Protein AF-A0ABD0K1V4-F1 (afdb_monomer)

Secondary structure (DSSP, 8-state):
---SSSSSTTTHHHHHHHHHHHHHHHHHHHGGG------PPPPPPEE--BS-TT---PPPSS------SSS--BPPP-BTTB-----S-PEEPPTT--EEEEEEEE-TTSPPEEEEEEE-HHHIIIIIITTTTT-GGGTTT--TT-SS-EEEEEEE-STTTTSSSS--GGGB---

Sequence (175 aa):
MAGCFETLEKLLPFLYRVRALLLQMTYSLVITNFAAVSDAPLKPSKCYKCGDLDQQLPCEDSNYTLRFDFGQQCQPYCDHLHIEVFENVPLACPDHSPYCMTDIFHRNGSKATVYRRCVNEDTCRSEWYLQTSSKPECTTQFDPNINSDLECHLCCYGDGCNTGYVPPAQTLYTP

pLDDT: mean 70.3, std 20.82, range [35.12, 97.12]

Radius of gyration: 28.15 Å; Cα contacts (8 Å, |Δi|>4): 267; chains: 1; bounding box: 41×56×97 Å

Structure (mmCIF, N/CA/C/O backbone):
data_AF-A0ABD0K1V4-F1
#
_entry.id   AF-A0ABD0K1V4-F1
#
loop_
_atom_site.group_PDB
_atom_site.id
_atom_site.type_symbol
_atom_site.label_atom_id
_atom_site.label_alt_id
_atom_site.label_comp_id
_atom_site.label_asym_id
_atom_site.label_entity_id
_atom_site.label_seq_id
_atom_site.pdbx_PDB_ins_code
_atom_site.Cartn_x
_atom_site.Cartn_y
_atom_site.Cartn_z
_atom_site.occupancy
_atom_site.B_iso_or_equiv
_atom_site.auth_seq_id
_atom_site.auth_comp_id
_atom_site.auth_asym_id
_atom_site.auth_atom_id
_atom_site.pdbx_PDB_model_num
ATOM 1 N N . MET A 1 1 ? 27.060 28.867 77.341 1.00 46.09 1 MET A N 1
ATOM 2 C CA . MET A 1 1 ? 26.451 29.269 76.056 1.00 46.09 1 MET A CA 1
ATOM 3 C C . MET A 1 1 ? 26.545 28.094 75.094 1.00 46.09 1 MET A C 1
ATOM 5 O O . MET A 1 1 ? 27.563 27.936 74.441 1.00 46.09 1 MET A O 1
ATOM 9 N N . ALA A 1 2 ? 25.535 27.226 75.080 1.00 46.91 2 ALA A N 1
ATOM 10 C CA . ALA A 1 2 ? 25.372 26.158 74.094 1.00 46.91 2 ALA A CA 1
ATOM 11 C C . ALA A 1 2 ? 23.877 25.825 74.067 1.00 46.91 2 ALA A C 1
ATOM 13 O O . ALA A 1 2 ? 23.361 25.216 74.994 1.00 46.91 2 ALA A O 1
ATOM 14 N N . GLY A 1 3 ? 23.162 26.355 73.083 1.00 47.16 3 GLY A N 1
ATOM 15 C CA . GLY A 1 3 ? 21.706 26.261 73.017 1.00 47.16 3 GLY A CA 1
A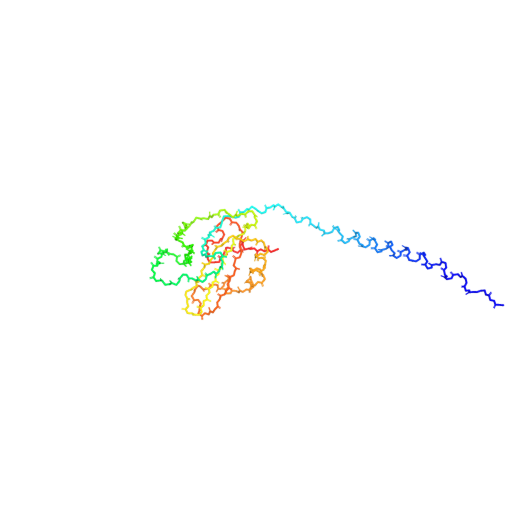TOM 16 C C . GLY A 1 3 ? 21.211 26.830 71.701 1.00 47.16 3 GLY A C 1
ATOM 17 O O . GLY A 1 3 ? 20.589 27.883 71.691 1.00 47.16 3 GLY A O 1
ATOM 18 N N . CYS A 1 4 ? 21.597 26.201 70.587 1.00 47.91 4 CYS A N 1
ATOM 19 C CA . CYS A 1 4 ? 21.069 26.542 69.261 1.00 47.91 4 CYS A CA 1
ATOM 20 C C . CYS A 1 4 ? 21.296 25.431 68.212 1.00 47.91 4 CYS A C 1
ATOM 22 O O . CYS A 1 4 ? 21.567 25.736 67.056 1.00 47.91 4 CYS A O 1
ATOM 24 N N . PHE A 1 5 ? 21.250 24.143 68.590 1.00 45.84 5 PHE A N 1
ATOM 25 C CA . PHE A 1 5 ? 21.501 23.046 67.632 1.00 45.84 5 PHE A CA 1
ATOM 26 C C . PHE A 1 5 ? 20.527 21.853 67.696 1.00 45.84 5 PHE A C 1
ATOM 28 O O . PHE A 1 5 ? 20.683 20.911 66.931 1.00 45.84 5 PHE A O 1
ATOM 35 N N . GLU A 1 6 ? 19.489 21.881 68.541 1.00 50.06 6 GLU A N 1
ATOM 36 C CA . GLU A 1 6 ? 18.561 20.737 68.699 1.00 50.06 6 GLU A CA 1
ATOM 37 C C . GLU A 1 6 ? 17.263 20.826 67.874 1.00 50.06 6 GLU A C 1
ATOM 39 O O . GLU A 1 6 ? 16.429 19.919 67.918 1.00 50.06 6 GLU A O 1
ATOM 44 N N . THR A 1 7 ? 17.055 21.895 67.101 1.00 53.81 7 THR A N 1
ATOM 45 C CA . THR A 1 7 ? 15.767 22.135 66.422 1.00 53.81 7 THR A CA 1
ATOM 46 C C . THR A 1 7 ? 15.718 21.715 64.951 1.00 53.81 7 THR A C 1
AT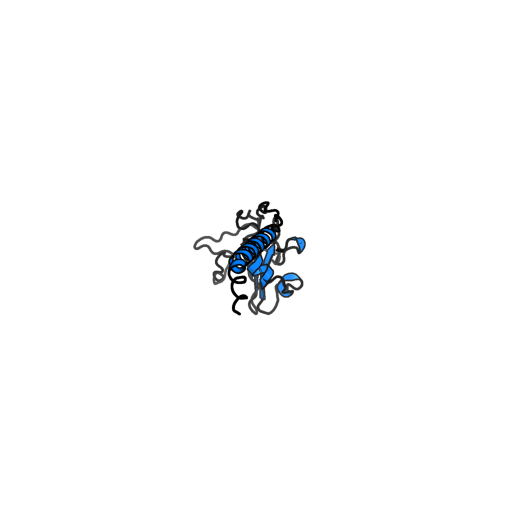OM 48 O O . THR A 1 7 ? 14.622 21.626 64.401 1.00 53.81 7 THR A O 1
ATOM 51 N N . LEU A 1 8 ? 16.851 21.419 64.299 1.00 48.25 8 LEU A N 1
ATOM 52 C CA . LEU A 1 8 ? 16.869 21.118 62.857 1.00 48.25 8 LEU A CA 1
ATOM 53 C C . LEU A 1 8 ? 16.635 19.631 62.522 1.00 48.25 8 LEU A C 1
ATOM 55 O O . LEU A 1 8 ? 16.009 19.323 61.509 1.00 48.25 8 LEU A O 1
ATOM 59 N N . GLU A 1 9 ? 17.061 18.697 63.380 1.00 52.69 9 GLU A N 1
ATOM 60 C CA . GLU A 1 9 ? 16.931 17.252 63.110 1.00 52.69 9 GLU A CA 1
ATOM 61 C C . GLU A 1 9 ? 15.490 16.727 63.209 1.00 52.69 9 GLU A C 1
ATOM 63 O O . GLU A 1 9 ? 15.139 15.735 62.571 1.00 52.69 9 GLU A O 1
ATOM 68 N N . LYS A 1 10 ? 14.608 17.422 63.937 1.00 52.94 10 LYS A N 1
ATOM 69 C CA . LYS A 1 10 ? 13.201 17.013 64.096 1.00 52.94 10 LYS A CA 1
ATOM 70 C C . LYS A 1 10 ? 12.298 17.406 62.918 1.00 52.94 10 LYS A C 1
ATOM 72 O O . LYS A 1 10 ? 11.181 16.904 62.826 1.00 52.94 10 LYS A O 1
ATOM 77 N N . LEU A 1 11 ? 12.764 18.265 62.005 1.00 53.09 11 LEU A N 1
ATOM 78 C CA . LEU A 1 11 ? 11.986 18.740 60.846 1.00 53.09 11 LEU A CA 1
ATOM 79 C C . LEU A 1 11 ? 12.235 17.928 59.563 1.00 53.09 11 LEU A C 1
ATOM 81 O O . LEU A 1 11 ? 11.370 17.875 58.686 1.00 53.09 11 LEU A O 1
ATOM 85 N N . LEU A 1 12 ? 13.374 17.236 59.470 1.00 55.62 12 LEU A N 1
ATOM 86 C CA . LEU A 1 12 ? 13.741 16.375 58.339 1.00 55.62 12 LEU A CA 1
ATOM 87 C C . LEU A 1 12 ? 12.715 15.267 58.007 1.00 55.62 12 LEU A C 1
ATOM 89 O O . LEU A 1 12 ? 12.364 15.138 56.831 1.00 55.62 12 LEU A O 1
ATOM 93 N N . PRO A 1 13 ? 12.156 14.504 58.971 1.00 56.12 13 PRO A N 1
ATOM 94 C CA . PRO A 1 13 ? 11.174 13.465 58.644 1.00 56.12 13 PRO A CA 1
ATOM 95 C C . PRO A 1 13 ? 9.818 14.035 58.196 1.00 56.12 13 PRO A C 1
ATOM 97 O O . PRO A 1 13 ? 9.096 13.382 57.439 1.00 56.12 13 PRO A O 1
ATOM 100 N N . PHE A 1 14 ? 9.476 15.259 58.613 1.00 56.16 14 PHE A N 1
ATOM 101 C CA . PHE A 1 14 ? 8.249 15.938 58.186 1.00 56.16 14 PHE A CA 1
ATOM 102 C C . PHE A 1 14 ? 8.351 16.419 56.735 1.00 56.16 14 PHE A C 1
ATOM 104 O O . PHE A 1 14 ? 7.451 16.166 55.934 1.00 56.16 14 PHE A O 1
ATOM 111 N N . LEU A 1 15 ? 9.481 17.029 56.365 1.00 56.34 15 LEU A N 1
ATOM 112 C CA . LEU A 1 15 ? 9.732 17.481 54.994 1.00 56.34 15 LEU A CA 1
ATOM 113 C C . LEU A 1 15 ? 9.781 16.311 53.999 1.00 56.34 15 LEU A C 1
ATOM 115 O O . LEU A 1 15 ? 9.287 16.436 52.878 1.00 56.34 15 LEU A O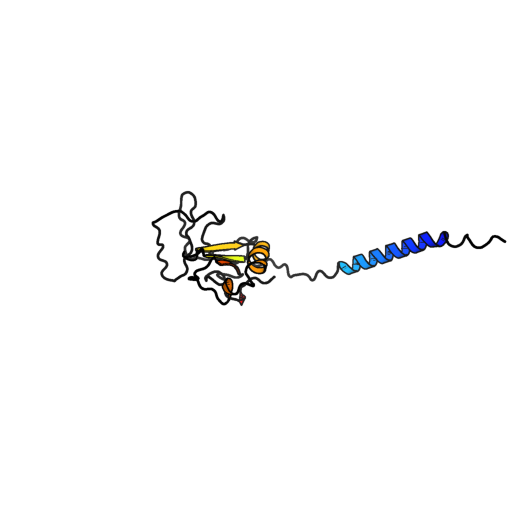 1
ATOM 119 N N . TYR A 1 16 ? 10.297 15.149 54.416 1.00 54.25 16 TYR A N 1
ATOM 120 C CA . TYR A 1 16 ? 10.344 13.952 53.571 1.00 54.25 16 TYR A CA 1
ATOM 121 C C . TYR A 1 16 ? 8.946 13.388 53.264 1.00 54.25 16 TYR A C 1
ATOM 123 O O . TYR A 1 16 ? 8.659 13.020 52.124 1.00 54.25 16 TYR A O 1
ATOM 131 N N . ARG A 1 17 ? 8.036 13.386 54.252 1.00 57.03 17 ARG A N 1
ATOM 132 C CA . ARG A 1 17 ? 6.642 12.945 54.059 1.00 57.03 17 ARG A CA 1
ATOM 133 C C . ARG A 1 17 ? 5.846 13.889 53.159 1.00 57.03 17 ARG A C 1
ATOM 135 O O . ARG A 1 17 ? 5.086 13.418 52.318 1.00 57.03 17 ARG A O 1
ATOM 142 N N . VAL A 1 18 ? 6.059 15.200 53.278 1.00 59.50 18 VAL A N 1
ATOM 143 C CA . VAL A 1 18 ? 5.411 16.196 52.405 1.00 59.50 18 VAL A CA 1
ATOM 144 C C . VAL A 1 18 ? 5.887 16.048 50.954 1.00 59.50 18 VAL A C 1
ATOM 146 O O . VAL A 1 18 ? 5.076 16.097 50.032 1.00 59.50 18 VAL A O 1
ATOM 149 N N . ARG A 1 19 ? 7.181 15.778 50.734 1.00 59.06 19 ARG A N 1
ATOM 150 C CA . ARG A 1 19 ? 7.740 15.555 49.389 1.00 59.06 19 ARG A CA 1
ATOM 151 C C . ARG A 1 19 ? 7.218 14.267 48.738 1.00 59.06 19 ARG A C 1
ATOM 153 O O . ARG A 1 19 ? 6.936 14.270 47.543 1.00 59.06 19 ARG A O 1
ATOM 160 N N . ALA A 1 20 ? 7.042 13.198 49.519 1.00 55.75 20 ALA A N 1
ATOM 161 C CA . ALA A 1 20 ? 6.465 11.937 49.044 1.00 55.75 20 ALA A CA 1
ATOM 162 C C . ALA A 1 20 ? 4.981 12.077 48.649 1.00 55.75 20 ALA A C 1
ATOM 164 O O . ALA A 1 20 ? 4.570 11.557 47.614 1.00 55.75 20 ALA A O 1
ATOM 165 N N . LEU A 1 21 ? 4.196 12.837 49.422 1.00 54.03 21 LEU A N 1
ATOM 166 C CA . LEU A 1 21 ? 2.789 13.118 49.110 1.00 54.03 21 LEU A CA 1
ATOM 167 C C . LEU A 1 21 ? 2.628 14.002 47.861 1.00 54.03 21 LEU A C 1
ATOM 169 O O . LEU A 1 21 ? 1.755 13.742 47.035 1.00 54.03 21 LEU A O 1
ATOM 173 N N . LEU A 1 22 ? 3.500 14.999 47.673 1.00 55.03 22 LEU A N 1
ATOM 174 C CA . LEU A 1 22 ? 3.491 15.845 46.472 1.00 55.03 22 LEU A CA 1
ATOM 175 C C . LEU A 1 22 ? 3.855 15.063 45.196 1.00 55.03 22 LEU A C 1
ATOM 177 O O . LEU A 1 22 ? 3.257 15.305 44.152 1.00 55.03 22 LEU A O 1
ATOM 181 N N . LEU A 1 23 ? 4.771 14.089 45.279 1.00 53.34 23 LEU A N 1
ATOM 182 C CA . LEU A 1 23 ? 5.110 13.196 44.159 1.00 53.34 23 LEU A CA 1
ATOM 183 C C . LEU A 1 23 ? 3.980 12.212 43.804 1.00 53.34 23 LEU A C 1
ATOM 185 O O . LEU A 1 23 ? 3.803 11.888 42.633 1.00 53.34 23 LEU A O 1
ATOM 189 N N . GLN A 1 24 ? 3.185 11.756 44.777 1.00 53.53 24 GLN A N 1
ATOM 190 C CA . GLN A 1 24 ? 2.013 10.909 44.503 1.00 53.53 24 GLN A CA 1
ATOM 191 C C . GLN A 1 24 ? 0.854 11.684 43.859 1.00 53.53 24 GLN A C 1
ATOM 193 O O . GLN A 1 24 ? 0.138 11.140 43.012 1.00 53.53 24 GLN A O 1
ATOM 198 N N . MET A 1 25 ? 0.686 12.964 44.209 1.00 48.22 25 MET A N 1
ATOM 199 C CA . MET A 1 25 ? -0.339 13.810 43.593 1.00 48.22 25 MET A CA 1
ATOM 200 C C . MET A 1 25 ? -0.014 14.182 42.142 1.00 48.22 25 MET A C 1
ATOM 202 O O . MET A 1 25 ? -0.928 14.223 41.321 1.00 48.22 25 MET A O 1
ATOM 206 N N . THR A 1 26 ? 1.259 14.371 41.776 1.00 50.94 26 THR A N 1
ATOM 207 C CA . THR A 1 26 ? 1.630 14.598 40.367 1.00 50.94 26 THR A CA 1
ATOM 208 C C . THR A 1 26 ? 1.531 13.327 39.524 1.00 50.94 26 THR A C 1
ATOM 210 O O . THR A 1 26 ? 1.103 13.408 38.376 1.00 50.94 26 THR A O 1
ATOM 213 N N . TYR A 1 27 ? 1.821 12.148 40.087 1.00 45.25 27 TYR A N 1
ATOM 214 C CA . TYR A 1 27 ? 1.645 10.869 39.380 1.00 45.25 27 TYR A CA 1
ATOM 215 C C . TYR A 1 27 ? 0.179 10.573 39.034 1.00 45.25 27 TYR A C 1
ATOM 217 O O . TYR A 1 27 ? -0.111 10.022 37.976 1.00 45.25 27 TYR A O 1
ATOM 225 N N . SER A 1 28 ? -0.758 10.979 39.892 1.00 46.19 28 SER A N 1
ATOM 226 C CA . SER A 1 28 ? -2.192 10.737 39.672 1.00 46.19 28 SER A CA 1
ATOM 227 C C . SER A 1 28 ? -2.808 11.667 38.614 1.00 46.19 28 SER A C 1
ATOM 229 O O . SER A 1 28 ? -3.804 11.315 37.987 1.00 46.19 28 SER A O 1
ATOM 231 N N . LEU A 1 29 ? -2.208 12.839 38.375 1.00 45.47 29 LEU A N 1
ATOM 232 C CA . LEU A 1 29 ? -2.674 13.811 37.377 1.00 45.47 29 LEU A CA 1
ATOM 233 C C . LEU A 1 29 ? -2.196 13.510 35.948 1.00 45.47 29 LEU A C 1
ATOM 235 O O . LEU A 1 29 ? -2.801 13.998 34.999 1.00 45.47 29 LEU A O 1
ATOM 239 N N . VAL A 1 30 ? -1.156 12.689 35.769 1.00 48.38 30 VAL A N 1
ATOM 240 C CA . VAL A 1 30 ? -0.653 12.313 34.431 1.00 48.38 30 VAL A CA 1
ATOM 241 C C . VAL A 1 30 ? -1.477 11.180 33.796 1.00 48.38 30 VAL A C 1
ATOM 243 O O . VAL A 1 30 ? -1.476 11.031 32.579 1.00 48.38 30 VAL A O 1
ATOM 246 N N . ILE A 1 31 ? -2.238 10.410 34.580 1.00 48.72 31 ILE A N 1
ATOM 247 C CA . ILE A 1 31 ? -2.923 9.198 34.086 1.00 48.72 31 ILE A CA 1
ATOM 248 C C . ILE A 1 31 ? -4.327 9.487 33.510 1.00 48.72 31 ILE A C 1
ATOM 250 O O . ILE A 1 31 ? -4.903 8.643 32.832 1.00 48.72 31 ILE A O 1
ATOM 254 N N . THR A 1 32 ? -4.894 10.682 33.701 1.00 47.41 32 THR A N 1
ATOM 255 C CA . THR A 1 32 ? -6.302 10.957 33.330 1.00 47.41 32 THR A CA 1
ATOM 256 C C . THR A 1 32 ? -6.524 11.564 31.940 1.00 47.41 32 THR A C 1
ATOM 258 O O . THR A 1 32 ? -7.661 11.872 31.601 1.00 47.41 32 THR A O 1
ATOM 261 N N . ASN A 1 33 ? -5.491 11.672 31.096 1.00 47.84 33 ASN A N 1
ATOM 262 C CA . ASN A 1 33 ? -5.617 12.149 29.708 1.00 47.84 33 ASN A CA 1
ATOM 263 C C . ASN A 1 33 ? -5.364 11.056 28.655 1.00 47.84 33 ASN A C 1
ATOM 265 O O . ASN A 1 33 ? -4.868 11.337 27.567 1.00 47.84 33 ASN A O 1
ATOM 269 N N . PHE A 1 34 ? -5.751 9.811 28.934 1.00 54.22 34 PHE A N 1
ATOM 270 C CA . PHE A 1 34 ? -6.102 8.907 27.842 1.00 54.22 34 PHE A CA 1
ATOM 271 C C . PHE A 1 34 ? -7.525 9.253 27.423 1.00 54.22 34 PHE A C 1
ATOM 273 O O . PHE A 1 34 ? -8.502 8.739 27.966 1.00 54.22 34 PHE A O 1
ATOM 280 N N . ALA A 1 35 ? -7.634 10.199 26.486 1.00 49.72 35 ALA A N 1
ATOM 281 C CA . ALA A 1 35 ? -8.813 10.283 25.646 1.00 49.72 35 ALA A CA 1
ATOM 282 C C . ALA A 1 35 ? -9.080 8.864 25.138 1.00 49.72 35 ALA A C 1
ATOM 284 O O . ALA A 1 35 ? -8.185 8.242 24.566 1.00 49.72 35 ALA A O 1
ATOM 285 N N . ALA A 1 36 ? -10.270 8.340 25.419 1.00 49.12 36 ALA A N 1
ATOM 286 C CA . ALA A 1 36 ? -10.735 7.112 24.810 1.00 49.12 36 ALA A CA 1
ATOM 287 C C . ALA A 1 36 ? -10.734 7.344 23.295 1.00 49.12 36 ALA A C 1
ATOM 289 O O . ALA A 1 36 ? -11.656 7.953 22.749 1.00 49.12 36 ALA A O 1
ATOM 290 N N . VAL A 1 37 ? -9.655 6.916 22.633 1.00 52.62 37 VAL A N 1
ATOM 291 C CA . VAL A 1 37 ? -9.697 6.597 21.214 1.00 52.62 37 VAL A CA 1
ATOM 292 C C . VAL A 1 37 ? -10.849 5.615 21.092 1.00 52.62 37 VAL A C 1
ATOM 294 O O . VAL A 1 37 ? -10.986 4.683 21.883 1.00 52.62 37 VAL A O 1
ATOM 297 N N . SER A 1 38 ? -11.776 5.929 20.201 1.00 47.62 38 SER A N 1
ATOM 298 C CA . SER A 1 38 ? -12.910 5.073 19.905 1.00 47.62 38 SER A CA 1
ATOM 299 C C . SER A 1 38 ? -12.370 3.774 19.300 1.00 47.62 38 SER A C 1
ATOM 301 O O . SER A 1 38 ? -12.337 3.640 18.081 1.00 47.62 38 SER A O 1
ATOM 303 N N . ASP A 1 39 ? -11.977 2.823 20.149 1.00 52.09 39 ASP A N 1
ATOM 304 C CA . ASP A 1 39 ? -11.546 1.459 19.818 1.00 52.09 39 ASP A CA 1
ATOM 305 C C . ASP A 1 39 ? -12.732 0.601 19.347 1.00 52.09 39 ASP A C 1
ATOM 307 O O . ASP A 1 39 ? -12.856 -0.578 19.680 1.00 52.09 39 ASP A O 1
ATOM 311 N N . ALA A 1 40 ? -13.669 1.185 18.595 1.00 51.06 40 ALA A N 1
ATOM 312 C CA . ALA A 1 40 ? -14.567 0.362 17.810 1.00 51.06 40 ALA A CA 1
ATOM 313 C C . ALA A 1 40 ? -13.673 -0.368 16.797 1.00 51.06 40 ALA A C 1
ATOM 315 O O . ALA A 1 40 ? -13.009 0.312 16.009 1.00 51.06 40 ALA A O 1
ATOM 316 N N . PRO A 1 41 ? -13.607 -1.713 16.827 1.00 59.00 41 PRO A N 1
ATOM 317 C CA . PRO A 1 41 ? -12.751 -2.443 15.911 1.00 59.00 41 PRO A CA 1
ATOM 318 C C . PRO A 1 41 ? -13.113 -2.032 14.487 1.00 59.00 41 PRO A C 1
ATOM 320 O O . PRO A 1 41 ? -14.283 -2.093 14.091 1.00 59.00 41 PRO A O 1
ATOM 323 N N . LEU A 1 42 ? -12.115 -1.543 13.748 1.00 69.00 42 LEU A N 1
ATOM 324 C CA . LEU A 1 42 ? -12.285 -1.174 12.352 1.00 69.00 42 LEU A CA 1
ATOM 325 C C . LEU A 1 42 ? -12.848 -2.381 11.611 1.00 69.00 42 LEU A C 1
ATOM 327 O O . LEU A 1 42 ? -12.346 -3.498 11.731 1.00 69.00 42 LEU A O 1
ATOM 331 N N . LYS A 1 43 ? -13.924 -2.157 10.859 1.00 82.88 43 LYS A N 1
ATOM 332 C CA . LYS A 1 43 ? -14.515 -3.209 10.042 1.00 82.88 43 LYS A CA 1
ATOM 333 C C . LYS A 1 43 ? -13.456 -3.667 9.029 1.00 82.88 43 LYS A C 1
ATOM 335 O O . LYS A 1 43 ? -12.908 -2.817 8.331 1.00 82.88 43 LYS A O 1
ATOM 340 N N . PRO A 1 44 ? -13.186 -4.972 8.890 1.00 84.62 44 PRO A N 1
ATOM 341 C CA . PRO A 1 44 ? -12.209 -5.437 7.918 1.00 84.62 44 PRO A CA 1
ATOM 342 C C . PRO A 1 44 ? -12.609 -5.011 6.503 1.00 84.62 44 PRO A C 1
ATOM 344 O O . PRO A 1 44 ? -13.748 -5.226 6.072 1.00 84.62 44 PRO A O 1
ATOM 347 N N . SER A 1 45 ? -11.662 -4.404 5.786 1.00 86.88 45 SER A N 1
ATOM 348 C CA . SER A 1 45 ? -11.847 -4.009 4.390 1.00 86.88 45 SER A CA 1
ATOM 349 C C . SER A 1 45 ? -11.902 -5.238 3.486 1.00 86.88 45 SER A C 1
ATOM 351 O O . SER A 1 45 ? -11.303 -6.279 3.769 1.00 86.88 45 SER A O 1
ATOM 353 N N . LYS A 1 46 ? -12.586 -5.118 2.349 1.00 87.56 46 LYS A N 1
ATOM 354 C CA . LYS A 1 46 ? -12.412 -6.052 1.232 1.00 87.56 46 LYS A CA 1
ATOM 355 C C . LYS A 1 46 ? -11.319 -5.544 0.302 1.00 87.56 46 LYS A C 1
ATOM 357 O O . LYS A 1 46 ? -11.523 -4.546 -0.381 1.00 87.56 46 LYS A O 1
ATOM 362 N N . CYS A 1 47 ? -10.188 -6.232 0.246 1.00 85.06 47 CYS A N 1
ATOM 363 C CA . CYS A 1 47 ? -9.032 -5.809 -0.541 1.00 85.06 47 CYS A CA 1
ATOM 364 C C . CYS A 1 47 ? -8.835 -6.699 -1.761 1.00 85.06 47 CYS A C 1
ATOM 366 O O . CYS A 1 47 ? -9.054 -7.911 -1.709 1.00 85.06 47 CYS A O 1
ATOM 368 N N . TYR A 1 48 ? -8.352 -6.108 -2.849 1.00 82.94 48 TYR A N 1
ATOM 369 C CA . TYR A 1 48 ? -7.744 -6.885 -3.923 1.00 82.94 48 TYR A CA 1
ATOM 370 C C . TYR A 1 48 ? -6.436 -7.488 -3.412 1.00 82.94 48 TYR A C 1
ATOM 372 O O . TYR A 1 48 ? -5.722 -6.840 -2.641 1.00 82.94 48 TYR A O 1
ATOM 380 N N . LYS A 1 49 ? -6.135 -8.720 -3.824 1.00 76.31 49 LYS A N 1
ATOM 381 C CA . LYS A 1 49 ? -4.910 -9.435 -3.455 1.00 76.31 49 LYS A CA 1
ATOM 382 C C . LYS A 1 49 ? -4.189 -9.893 -4.713 1.00 76.31 49 LYS A C 1
ATOM 384 O O . LYS A 1 49 ? -4.833 -10.455 -5.595 1.00 76.31 49 LYS A O 1
ATOM 389 N N . CYS A 1 50 ? -2.889 -9.628 -4.806 1.00 71.88 50 CYS A N 1
ATOM 390 C CA . CYS A 1 50 ? -2.051 -10.153 -5.880 1.00 71.88 50 CYS A CA 1
ATOM 391 C C . CYS A 1 50 ? -0.557 -10.078 -5.546 1.00 71.88 50 CYS A C 1
ATOM 393 O O . CYS A 1 50 ? -0.126 -9.177 -4.827 1.00 71.88 50 CYS A O 1
ATOM 395 N N . GLY A 1 51 ? 0.213 -11.013 -6.107 1.00 59.97 51 GLY A N 1
ATOM 396 C CA . GLY A 1 51 ? 1.633 -11.206 -5.818 1.00 59.97 51 GLY A CA 1
ATOM 397 C C . GLY A 1 51 ? 1.897 -11.904 -4.472 1.00 59.97 51 GLY A C 1
ATOM 398 O O . GLY A 1 51 ? 0.996 -12.042 -3.648 1.00 59.97 51 GLY A O 1
ATOM 399 N N . ASP A 1 52 ? 3.114 -12.421 -4.290 1.00 52.66 52 ASP A N 1
ATOM 400 C CA . ASP A 1 52 ? 3.492 -13.241 -3.130 1.00 52.66 52 ASP A CA 1
ATOM 401 C C . ASP A 1 52 ? 3.590 -12.428 -1.824 1.00 52.66 52 ASP A C 1
ATOM 403 O O . ASP A 1 52 ? 4.152 -11.332 -1.790 1.00 52.66 52 ASP A O 1
ATOM 407 N N . LEU A 1 53 ? 3.038 -13.003 -0.752 1.00 45.22 53 LEU A N 1
ATOM 408 C CA . LEU A 1 53 ?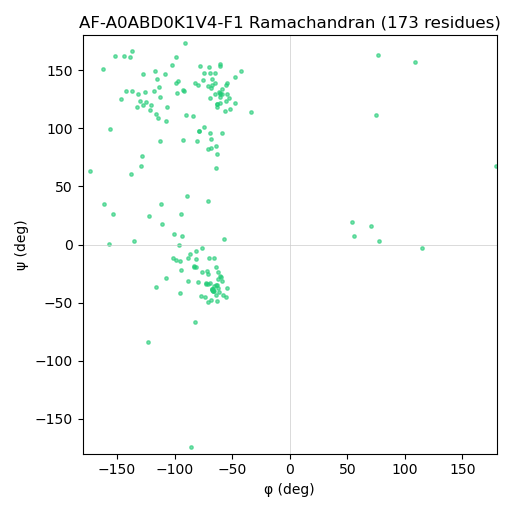 3.072 -12.534 0.634 1.00 45.22 53 LEU A CA 1
ATOM 409 C C . LEU A 1 53 ? 4.496 -12.463 1.208 1.00 45.22 53 LEU A C 1
ATOM 411 O O . LEU A 1 53 ? 4.729 -11.672 2.121 1.00 45.22 53 LEU A O 1
ATOM 415 N N . ASP A 1 54 ? 5.434 -13.235 0.657 1.00 53.56 54 ASP A N 1
ATOM 416 C CA . ASP A 1 54 ? 6.778 -13.402 1.219 1.00 53.56 54 ASP A CA 1
ATOM 417 C C . ASP A 1 54 ? 7.866 -12.557 0.530 1.00 53.56 54 ASP A C 1
ATOM 419 O O . ASP A 1 54 ? 9.052 -12.750 0.795 1.00 53.56 54 ASP A O 1
ATOM 423 N N . GLN A 1 55 ? 7.499 -11.627 -0.366 1.00 51.62 55 GLN A N 1
ATOM 424 C CA . GLN A 1 55 ? 8.456 -10.866 -1.194 1.00 51.62 55 GLN A CA 1
ATOM 425 C C . GLN A 1 55 ? 9.426 -11.767 -1.988 1.00 51.62 55 GLN A C 1
ATOM 427 O O . GLN A 1 55 ? 10.490 -11.304 -2.417 1.00 51.62 55 GLN A O 1
ATOM 432 N N . GLN A 1 56 ? 9.103 -13.054 -2.186 1.00 46.03 56 GLN A N 1
ATOM 433 C CA . GLN A 1 56 ? 9.962 -13.923 -2.976 1.00 46.03 56 GLN A CA 1
ATOM 434 C C . GLN A 1 56 ? 9.907 -13.469 -4.435 1.00 46.03 56 GLN A C 1
ATOM 436 O O . GLN A 1 56 ? 8.864 -13.102 -4.979 1.00 46.03 56 GLN A O 1
ATOM 441 N N . LEU A 1 57 ? 11.110 -13.401 -5.003 1.00 44.66 57 LEU A N 1
ATOM 442 C CA . LEU A 1 57 ? 11.435 -12.921 -6.338 1.00 44.66 57 LEU A CA 1
ATOM 443 C C . LEU A 1 57 ? 10.438 -13.412 -7.404 1.00 44.66 57 LEU A C 1
ATOM 445 O O . LEU A 1 57 ? 9.905 -14.517 -7.292 1.00 44.66 57 LEU A O 1
ATOM 449 N N . PRO A 1 58 ? 10.210 -12.611 -8.463 1.00 42.69 58 PRO A N 1
ATOM 450 C CA . PRO A 1 58 ? 9.294 -12.970 -9.533 1.00 42.69 58 PRO A CA 1
ATOM 451 C C . PRO A 1 58 ? 9.672 -14.326 -10.117 1.00 42.69 58 PRO A C 1
ATOM 453 O O . PRO A 1 58 ? 10.853 -14.608 -10.316 1.00 42.69 58 PRO A O 1
ATOM 456 N N . CYS A 1 59 ? 8.665 -15.145 -10.408 1.00 41.81 59 CYS A N 1
ATOM 457 C CA . CYS A 1 59 ? 8.859 -16.418 -11.084 1.00 41.81 59 CYS A CA 1
ATOM 458 C C . CYS A 1 59 ? 9.687 -16.152 -12.356 1.00 41.81 59 CYS A C 1
ATOM 460 O O . CYS A 1 59 ? 9.258 -15.376 -13.216 1.00 41.81 59 CYS A O 1
ATOM 462 N N . GLU A 1 60 ? 10.894 -16.719 -12.436 1.00 42.78 60 GLU A N 1
ATOM 463 C CA . GLU A 1 60 ? 11.739 -16.572 -13.617 1.00 42.78 60 GLU A CA 1
ATOM 464 C C . GLU A 1 60 ? 11.027 -17.216 -14.817 1.00 42.78 60 GLU A C 1
ATOM 466 O O . GLU A 1 60 ? 10.701 -18.401 -14.835 1.00 42.78 60 GLU A O 1
ATOM 471 N N . ASP A 1 61 ? 10.804 -16.362 -15.812 1.00 40.62 61 ASP A N 1
ATOM 472 C CA . ASP A 1 61 ? 10.710 -16.652 -17.234 1.00 40.62 61 ASP A CA 1
ATOM 473 C C . ASP A 1 61 ? 9.448 -17.330 -17.814 1.00 40.62 61 ASP A C 1
ATOM 475 O O . ASP A 1 61 ? 9.221 -18.537 -17.787 1.00 40.62 61 ASP A O 1
ATOM 479 N N . SER A 1 62 ? 8.738 -16.501 -18.596 1.00 42.03 62 SER A N 1
ATOM 480 C CA . SER A 1 62 ? 8.622 -16.638 -20.067 1.00 42.03 62 SER A CA 1
ATOM 481 C C . SER A 1 62 ? 7.271 -16.954 -20.707 1.00 42.03 62 SER A C 1
ATOM 483 O O . SER A 1 62 ? 7.219 -16.927 -21.936 1.00 42.03 62 SER A O 1
ATOM 485 N N . ASN A 1 63 ? 6.161 -17.182 -19.990 1.00 36.94 63 ASN A N 1
ATOM 486 C CA . ASN A 1 63 ? 4.945 -17.562 -20.738 1.00 36.94 63 ASN A CA 1
ATOM 487 C C . ASN A 1 63 ? 3.559 -17.256 -20.166 1.00 36.94 63 ASN A C 1
ATOM 489 O O . ASN A 1 63 ? 2.596 -17.912 -20.552 1.00 36.94 63 ASN A O 1
ATOM 493 N N . TYR A 1 64 ? 3.400 -16.243 -19.315 1.00 41.91 64 TYR A N 1
ATOM 494 C CA . TYR A 1 64 ? 2.056 -15.873 -18.856 1.00 41.91 64 TYR A CA 1
ATOM 495 C C . TYR A 1 64 ? 1.795 -14.382 -19.039 1.00 41.91 64 TYR A C 1
ATOM 497 O O . TYR A 1 64 ? 1.794 -13.588 -18.104 1.00 41.91 64 TYR A O 1
ATOM 505 N N . THR A 1 65 ? 1.537 -13.996 -20.292 1.00 36.56 65 THR A N 1
ATOM 506 C CA . THR A 1 65 ? 0.786 -12.774 -20.600 1.00 36.56 65 THR A CA 1
ATOM 507 C C . THR A 1 65 ? -0.670 -13.020 -20.213 1.00 36.56 65 THR A C 1
ATOM 509 O O . THR A 1 65 ? -1.508 -13.362 -21.045 1.00 36.56 65 THR A O 1
ATOM 512 N N . LEU A 1 66 ? -0.995 -12.857 -18.929 1.00 40.81 66 LEU A N 1
ATOM 513 C CA . LEU A 1 66 ? -2.386 -12.650 -18.551 1.00 40.81 66 LEU A CA 1
ATOM 514 C C . LEU A 1 66 ? -2.770 -11.263 -19.059 1.00 40.81 66 LEU A C 1
ATOM 516 O O . LEU A 1 66 ? -2.438 -10.224 -18.489 1.00 40.81 66 LEU A O 1
ATOM 520 N N . ARG A 1 67 ? -3.376 -11.277 -20.241 1.00 36.91 67 ARG A N 1
ATOM 521 C CA . ARG A 1 67 ? -3.863 -10.117 -20.963 1.00 36.91 67 ARG A CA 1
ATOM 522 C C . ARG A 1 67 ? -5.055 -9.536 -20.206 1.00 36.91 67 ARG A C 1
ATOM 524 O O . ARG A 1 67 ? -6.204 -9.817 -20.521 1.00 36.91 67 ARG A O 1
ATOM 531 N N . PHE A 1 68 ? -4.763 -8.723 -19.200 1.00 41.31 68 PHE A N 1
ATOM 532 C CA . PHE A 1 68 ? -5.708 -7.759 -18.661 1.00 41.31 68 PHE A CA 1
ATOM 533 C C . PHE A 1 68 ? -5.460 -6.453 -19.409 1.00 41.31 68 PHE A C 1
ATOM 535 O O . PHE A 1 68 ? -4.588 -5.656 -19.058 1.00 41.31 68 PHE A O 1
ATOM 542 N N . ASP A 1 69 ? -6.174 -6.294 -20.522 1.00 35.12 69 ASP A N 1
ATOM 543 C CA . ASP A 1 69 ? -6.242 -5.057 -21.293 1.00 35.12 69 ASP A CA 1
ATOM 544 C C . ASP A 1 69 ? -6.870 -3.965 -20.408 1.00 35.12 69 ASP A C 1
ATOM 546 O O . ASP A 1 69 ? -8.057 -3.743 -20.523 1.00 35.12 69 ASP A O 1
ATOM 550 N N . PHE A 1 70 ? -6.119 -3.374 -19.466 1.00 41.22 70 PHE A N 1
ATOM 551 C CA . PHE A 1 70 ? -6.322 -2.064 -18.808 1.00 41.22 70 PHE A CA 1
ATOM 552 C C . PHE A 1 70 ? -5.196 -1.826 -17.775 1.00 41.22 70 PHE A C 1
ATOM 554 O O . PHE A 1 70 ? -5.418 -1.830 -16.573 1.00 41.22 70 PHE A O 1
ATOM 561 N N . GLY A 1 71 ? -3.954 -1.649 -18.236 1.00 41.97 71 GLY A N 1
ATOM 562 C CA . GLY A 1 71 ? -2.913 -0.849 -17.561 1.00 41.97 71 GLY A CA 1
ATOM 563 C C . GLY A 1 71 ? -2.495 -1.132 -16.105 1.00 41.97 71 GLY A C 1
ATOM 564 O O . GLY A 1 71 ? -1.732 -0.327 -15.601 1.00 41.97 71 GLY A O 1
ATOM 565 N N . GLN A 1 72 ? -2.944 -2.194 -15.425 1.00 51.69 72 GLN A N 1
ATOM 566 C CA . GLN A 1 72 ? -2.756 -2.417 -13.976 1.00 51.69 72 GLN A CA 1
ATOM 567 C C . GLN A 1 72 ? -2.180 -3.813 -13.689 1.00 51.69 72 GLN A C 1
ATOM 569 O O . GLN A 1 72 ? -2.859 -4.695 -13.167 1.00 51.69 72 GLN A O 1
ATOM 574 N N . GLN A 1 73 ? -0.934 -4.052 -14.093 1.00 54.91 73 GLN A N 1
ATOM 575 C CA . GLN A 1 73 ? -0.342 -5.394 -14.058 1.00 54.91 73 GLN A CA 1
ATOM 576 C C . GLN A 1 73 ? 0.019 -5.814 -12.619 1.00 54.91 73 GLN A C 1
ATOM 578 O O . GLN A 1 73 ? 1.043 -5.405 -12.083 1.00 54.91 73 GLN A O 1
ATOM 583 N N . CYS A 1 74 ? -0.831 -6.644 -12.004 1.00 56.78 74 CYS A N 1
ATOM 584 C CA . CYS A 1 74 ? -0.458 -7.506 -10.878 1.00 56.78 74 CYS A CA 1
ATOM 585 C C . CYS A 1 74 ? 0.519 -8.581 -11.361 1.00 56.78 74 CYS A C 1
ATOM 587 O O . CYS A 1 74 ? 0.272 -9.190 -12.408 1.00 56.78 74 CYS A O 1
ATOM 589 N N . GLN A 1 75 ? 1.574 -8.874 -10.597 1.00 54.03 75 GLN A N 1
ATOM 590 C CA . GLN A 1 75 ? 2.327 -10.104 -10.846 1.00 54.03 75 GLN A CA 1
ATOM 591 C C . GLN A 1 75 ? 1.555 -11.329 -10.325 1.00 54.03 75 GLN A C 1
ATOM 593 O O . GLN A 1 75 ? 0.898 -11.245 -9.282 1.00 54.03 75 GLN A O 1
ATOM 598 N N . PRO A 1 76 ? 1.587 -12.460 -11.056 1.00 45.97 76 PRO A N 1
ATOM 599 C CA . PRO A 1 76 ? 0.972 -13.699 -10.598 1.00 45.97 76 PRO A CA 1
ATOM 600 C C . PRO A 1 76 ? 1.679 -14.234 -9.344 1.00 45.97 76 PRO A C 1
ATOM 602 O O . PRO A 1 76 ? 2.887 -14.069 -9.182 1.00 45.97 76 PRO A O 1
ATOM 605 N N . TYR A 1 77 ? 0.906 -14.880 -8.471 1.00 47.81 77 TYR A N 1
ATOM 606 C CA . TYR A 1 77 ? 1.406 -15.646 -7.330 1.00 47.81 77 TYR A CA 1
ATOM 607 C C . TYR A 1 77 ? 1.893 -17.024 -7.803 1.00 47.81 77 TYR A C 1
ATOM 609 O O . TYR A 1 77 ? 1.221 -17.667 -8.613 1.00 47.81 77 TYR A O 1
ATOM 617 N N . CYS A 1 78 ? 3.044 -17.469 -7.298 1.00 42.03 78 CYS A N 1
ATOM 618 C CA . CYS A 1 78 ? 3.569 -18.813 -7.518 1.00 42.03 78 CYS A CA 1
ATOM 619 C C . CYS A 1 78 ? 3.552 -19.572 -6.184 1.00 42.03 78 CYS A C 1
ATOM 621 O O . CYS A 1 78 ? 4.538 -19.553 -5.457 1.00 42.03 78 CYS A O 1
ATOM 623 N N . ASP A 1 79 ? 2.443 -20.251 -5.867 1.00 39.69 79 ASP A N 1
ATOM 624 C CA . ASP A 1 79 ? 2.503 -21.375 -4.925 1.00 39.69 79 ASP A CA 1
ATOM 625 C C . ASP A 1 79 ? 3.141 -22.561 -5.653 1.00 39.69 79 ASP A C 1
ATOM 627 O O . ASP A 1 79 ? 2.941 -22.738 -6.859 1.00 39.69 79 ASP A O 1
ATOM 631 N N . HIS A 1 80 ? 3.875 -23.397 -4.929 1.00 42.75 80 HIS A N 1
ATOM 632 C CA . HIS A 1 80 ? 4.741 -24.470 -5.415 1.00 42.75 80 HIS A CA 1
ATOM 633 C C . HIS A 1 80 ? 4.072 -25.541 -6.309 1.00 42.75 80 HIS A C 1
ATOM 635 O O . HIS A 1 80 ? 4.744 -26.502 -6.692 1.00 42.75 80 HIS A O 1
ATOM 641 N N . LEU A 1 81 ? 2.793 -25.408 -6.685 1.00 42.34 81 LEU A N 1
ATOM 642 C CA . LEU A 1 81 ? 2.164 -26.249 -7.707 1.00 42.34 81 LEU A CA 1
ATOM 643 C C . LEU A 1 81 ? 0.917 -25.665 -8.410 1.00 42.34 81 LEU A C 1
ATOM 645 O O . LEU A 1 81 ? 0.369 -26.343 -9.278 1.00 42.34 81 LEU A O 1
ATOM 649 N N . HIS A 1 82 ? 0.452 -24.448 -8.100 1.00 41.53 82 HIS A N 1
ATOM 650 C CA . HIS A 1 82 ? -0.778 -23.908 -8.700 1.00 41.53 82 HIS A CA 1
ATOM 651 C C . HIS A 1 82 ? -0.719 -22.388 -8.910 1.00 41.53 82 HIS A C 1
ATOM 653 O O . HIS A 1 82 ? -0.500 -21.622 -7.978 1.00 41.53 82 HIS A O 1
ATOM 659 N N . ILE A 1 83 ? -0.966 -21.949 -10.152 1.00 43.62 83 ILE A N 1
ATOM 660 C CA . ILE A 1 83 ? -1.263 -20.545 -10.459 1.00 43.62 83 ILE A CA 1
ATOM 661 C C . ILE A 1 83 ? -2.731 -20.319 -10.094 1.00 43.62 83 ILE A C 1
ATOM 663 O O . ILE A 1 83 ? -3.626 -20.643 -10.878 1.00 43.62 83 ILE A O 1
ATOM 667 N N . GLU A 1 84 ? -2.997 -19.768 -8.914 1.00 42.78 84 GLU A N 1
ATOM 668 C CA . GLU A 1 84 ? -4.314 -19.202 -8.629 1.00 42.78 84 GLU A CA 1
ATOM 669 C C . GLU A 1 84 ? -4.389 -17.823 -9.289 1.00 42.78 84 GLU A C 1
ATOM 671 O O . GLU A 1 84 ? -3.893 -16.817 -8.778 1.00 42.78 84 GLU A O 1
ATOM 676 N N . VAL A 1 85 ? -4.991 -17.776 -10.480 1.00 45.66 85 VAL A N 1
ATOM 677 C CA . VAL A 1 85 ? -5.458 -16.515 -11.059 1.00 45.66 85 VAL A CA 1
ATOM 678 C C . VAL A 1 85 ? -6.623 -16.068 -10.188 1.00 45.66 85 VAL A C 1
ATOM 680 O O . VAL A 1 85 ? -7.761 -16.473 -10.421 1.00 45.66 85 VAL A O 1
ATOM 683 N N . PHE A 1 86 ? -6.342 -15.280 -9.150 1.00 48.44 86 PHE A N 1
ATOM 684 C CA . PHE A 1 86 ? -7.400 -14.614 -8.407 1.00 48.44 86 PHE A CA 1
ATOM 685 C C . PHE A 1 86 ? -8.194 -13.783 -9.414 1.00 48.44 86 PHE A C 1
ATOM 687 O O . PHE A 1 86 ? -7.664 -12.864 -10.045 1.00 48.44 86 PHE A O 1
ATOM 694 N N . GLU A 1 87 ? -9.464 -14.144 -9.610 1.00 51.81 87 GLU A N 1
ATOM 695 C CA . GLU A 1 87 ? -10.433 -13.267 -10.256 1.00 51.81 87 GLU A CA 1
ATOM 696 C C . GLU A 1 87 ? -10.299 -11.880 -9.609 1.00 51.81 87 GLU A C 1
ATOM 698 O O . GLU A 1 87 ? -10.008 -11.791 -8.416 1.00 51.81 87 GLU A O 1
ATOM 703 N N . ASN A 1 88 ? -10.466 -10.797 -10.377 1.00 61.03 88 ASN A N 1
ATOM 704 C CA . ASN A 1 88 ? -10.432 -9.416 -9.875 1.00 61.03 88 ASN A CA 1
ATOM 705 C C . ASN A 1 88 ? -11.600 -9.160 -8.896 1.00 61.03 88 ASN A C 1
ATOM 707 O O . ASN A 1 88 ? -12.519 -8.396 -9.185 1.00 61.03 88 ASN A O 1
ATOM 711 N N . VAL A 1 89 ? -11.591 -9.829 -7.750 1.00 65.69 89 VAL A N 1
ATOM 712 C CA . VAL A 1 89 ? -12.650 -9.880 -6.756 1.00 65.69 89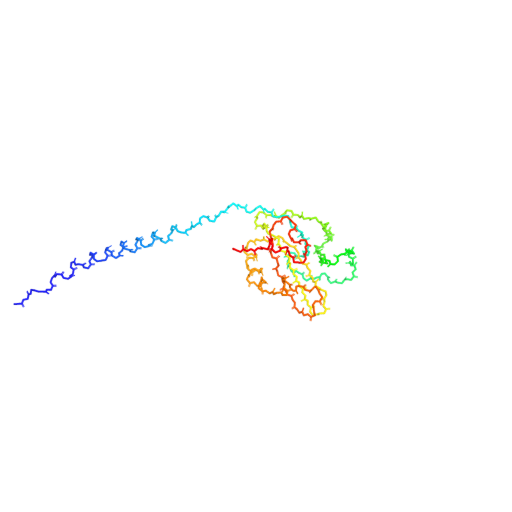 VAL A CA 1
ATOM 713 C C . VAL A 1 89 ? -12.016 -9.510 -5.421 1.00 65.69 89 VAL A C 1
ATOM 715 O O . VAL A 1 89 ? -11.093 -10.186 -4.962 1.00 65.69 89 VAL A O 1
ATOM 718 N N . PRO A 1 90 ? -12.484 -8.433 -4.775 1.00 73.56 90 PRO A N 1
ATOM 719 C CA . PRO A 1 90 ? -11.958 -8.038 -3.485 1.00 73.56 90 PRO A CA 1
ATOM 720 C C . PRO A 1 90 ? -12.367 -9.068 -2.423 1.00 73.56 90 PRO A C 1
ATOM 722 O O . PRO A 1 90 ? -13.548 -9.380 -2.245 1.00 73.56 90 PRO A O 1
ATOM 725 N N . LEU A 1 91 ? -11.376 -9.586 -1.702 1.00 81.56 91 LEU A N 1
ATOM 726 C CA . LEU A 1 91 ? -11.542 -10.579 -0.646 1.00 81.56 91 LEU A CA 1
ATOM 727 C C . LEU A 1 91 ? -11.570 -9.888 0.714 1.00 81.56 91 LEU A C 1
ATOM 729 O O . LEU A 1 91 ? -10.804 -8.957 0.963 1.00 81.56 91 LEU A O 1
ATOM 733 N N . ALA A 1 92 ? -12.438 -10.361 1.607 1.00 86.19 92 ALA A N 1
ATOM 734 C CA . ALA A 1 92 ? -12.482 -9.861 2.976 1.00 86.19 92 ALA A CA 1
ATOM 735 C C . ALA A 1 92 ? -11.136 -10.099 3.675 1.00 86.19 92 ALA A C 1
ATOM 737 O O . ALA A 1 92 ? -10.585 -11.205 3.629 1.00 86.19 92 ALA A O 1
ATOM 738 N N . CYS A 1 93 ? -10.606 -9.056 4.307 1.00 85.50 93 CYS A N 1
ATOM 739 C CA . CYS A 1 93 ? -9.425 -9.183 5.138 1.00 85.50 93 CYS A CA 1
ATOM 740 C C . CYS A 1 93 ? -9.751 -9.790 6.508 1.00 85.50 93 CYS A C 1
ATOM 742 O O . CYS A 1 93 ? -10.873 -9.649 6.995 1.00 85.50 93 CYS A O 1
ATOM 744 N N . PRO A 1 94 ? -8.779 -10.457 7.146 1.00 87.88 94 PRO A N 1
ATOM 745 C CA . PRO A 1 94 ? -8.882 -10.829 8.550 1.00 87.88 94 PRO A CA 1
ATOM 746 C C . PRO A 1 94 ? -9.025 -9.608 9.471 1.00 87.88 94 PRO A C 1
ATOM 748 O O . PRO A 1 94 ? -8.484 -8.542 9.183 1.00 87.88 94 PRO A O 1
ATOM 751 N N . ASP A 1 95 ? -9.652 -9.795 10.634 1.00 87.56 95 ASP A N 1
ATOM 752 C CA . ASP A 1 95 ? -9.859 -8.724 11.627 1.00 87.56 95 ASP A CA 1
ATOM 753 C C . ASP A 1 95 ? -8.546 -8.096 12.128 1.00 87.56 95 ASP A C 1
ATOM 755 O O . ASP A 1 95 ? -8.493 -6.911 12.435 1.00 87.56 95 ASP A O 1
ATOM 759 N N . HIS A 1 96 ? -7.464 -8.880 12.184 1.00 86.06 96 HIS A N 1
ATOM 760 C CA . HIS A 1 96 ? -6.140 -8.410 12.606 1.00 86.06 96 HIS A CA 1
ATOM 761 C C . HIS A 1 96 ? -5.356 -7.697 11.491 1.00 86.06 96 HIS A C 1
ATOM 763 O O . HIS A 1 96 ? -4.258 -7.208 11.739 1.00 86.06 96 HIS A O 1
ATOM 769 N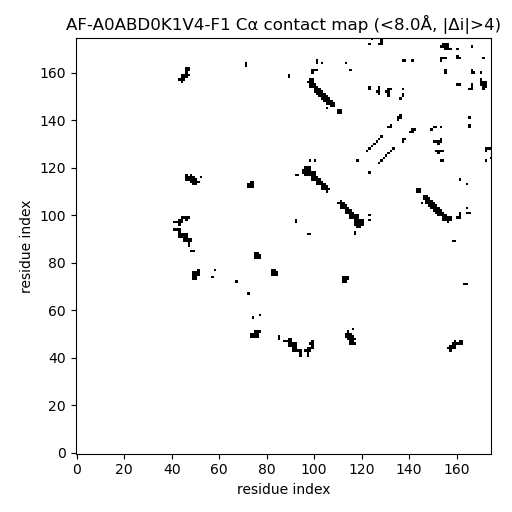 N . SER A 1 97 ? -5.876 -7.664 10.262 1.00 88.00 97 SER A N 1
ATOM 770 C CA . SER A 1 97 ? -5.266 -6.977 9.118 1.00 88.00 97 SER A CA 1
ATOM 771 C C . SER A 1 97 ? -6.321 -6.231 8.285 1.00 88.00 97 SER A C 1
ATOM 773 O O . SER A 1 97 ? -6.508 -6.529 7.107 1.00 88.00 97 SER A O 1
ATOM 775 N N . PRO A 1 98 ? -7.042 -5.259 8.875 1.00 93.56 98 PRO A N 1
ATOM 776 C CA . PRO A 1 98 ? -8.246 -4.688 8.272 1.00 93.56 98 PRO A CA 1
ATOM 777 C C . PRO A 1 98 ? -7.976 -3.693 7.130 1.00 93.56 98 PRO A C 1
ATOM 779 O O . PRO A 1 98 ? -8.935 -3.198 6.531 1.00 93.56 98 PRO A O 1
ATOM 782 N N . TYR A 1 99 ? -6.714 -3.379 6.829 1.00 94.50 99 TYR A N 1
ATOM 783 C CA . TYR A 1 99 ? -6.313 -2.398 5.819 1.00 94.50 99 TYR A CA 1
ATOM 784 C C . TYR A 1 99 ? -5.844 -3.065 4.528 1.00 94.50 99 TYR A C 1
ATOM 786 O O . TYR A 1 99 ? -5.333 -4.185 4.543 1.00 94.50 99 TYR A O 1
ATOM 794 N N . CYS A 1 100 ? -5.952 -2.344 3.415 1.00 92.88 100 CYS A N 1
ATOM 795 C CA . CYS A 1 100 ? -5.373 -2.757 2.145 1.00 92.88 100 CYS A CA 1
ATOM 796 C C . CYS A 1 100 ? -4.041 -2.047 1.912 1.00 92.88 100 CYS A C 1
ATOM 798 O O . CYS A 1 100 ? -3.945 -0.839 2.113 1.00 92.88 100 CYS A O 1
ATOM 800 N N . MET A 1 101 ? -3.052 -2.769 1.396 1.00 93.38 101 MET A N 1
ATOM 801 C CA . MET A 1 101 ? -1.797 -2.201 0.909 1.00 93.38 101 MET A CA 1
ATOM 802 C C . MET A 1 101 ? -1.670 -2.415 -0.600 1.00 93.38 101 MET A C 1
ATOM 804 O O . MET A 1 101 ? -2.068 -3.465 -1.117 1.00 93.38 101 MET A O 1
ATOM 808 N N . THR A 1 102 ? -1.122 -1.416 -1.289 1.00 91.31 102 THR A N 1
ATOM 809 C CA . THR A 1 102 ? -0.594 -1.533 -2.654 1.00 91.31 102 THR A CA 1
ATOM 810 C C . THR A 1 102 ? 0.901 -1.270 -2.605 1.00 91.31 102 THR A C 1
ATOM 812 O O . THR A 1 102 ? 1.309 -0.147 -2.316 1.00 91.31 102 THR A O 1
ATOM 815 N N . ASP A 1 103 ? 1.708 -2.290 -2.867 1.00 89.75 103 ASP A N 1
ATOM 816 C CA . ASP A 1 103 ? 3.158 -2.160 -2.953 1.00 89.75 103 ASP A CA 1
ATOM 817 C C . ASP A 1 103 ? 3.554 -2.030 -4.426 1.00 89.75 103 ASP A C 1
ATOM 819 O O . ASP A 1 103 ? 3.107 -2.815 -5.265 1.00 89.75 103 ASP A O 1
ATOM 823 N N . ILE A 1 104 ? 4.367 -1.031 -4.753 1.00 87.31 104 ILE A N 1
ATOM 824 C CA . ILE A 1 104 ? 4.823 -0.756 -6.114 1.00 87.31 104 ILE A CA 1
ATOM 825 C C . ILE A 1 104 ? 6.341 -0.721 -6.112 1.00 87.31 104 ILE A C 1
ATOM 827 O O . ILE A 1 104 ? 6.944 0.100 -5.422 1.00 87.31 104 ILE A O 1
ATOM 831 N N . PHE A 1 105 ? 6.935 -1.578 -6.934 1.00 86.31 105 PHE A N 1
ATOM 832 C CA . PHE A 1 105 ? 8.374 -1.672 -7.113 1.00 86.31 105 PHE A CA 1
ATOM 833 C C . PHE A 1 105 ? 8.720 -1.413 -8.569 1.00 86.31 105 PHE A C 1
ATOM 835 O O . PHE A 1 105 ? 8.303 -2.142 -9.468 1.00 86.31 105 PHE A O 1
ATOM 842 N N . HIS A 1 106 ? 9.513 -0.383 -8.802 1.00 83.94 106 HIS A N 1
ATOM 843 C CA . HIS A 1 106 ? 10.109 -0.088 -10.088 1.00 83.94 106 HIS A CA 1
ATOM 844 C C . HIS A 1 106 ? 11.616 -0.284 -9.961 1.00 83.94 106 HIS A C 1
ATOM 846 O O . HIS A 1 106 ? 12.240 0.294 -9.072 1.00 83.94 106 HIS A O 1
ATOM 852 N N . ARG A 1 107 ? 12.203 -1.096 -10.845 1.00 81.94 107 ARG A N 1
ATOM 853 C CA . ARG A 1 107 ? 13.658 -1.173 -11.022 1.00 81.94 107 ARG A CA 1
ATOM 854 C C . ARG A 1 107 ? 14.036 -0.645 -12.391 1.00 81.94 107 ARG A C 1
ATOM 856 O O . ARG A 1 107 ? 13.380 -0.998 -13.365 1.00 81.94 107 ARG A O 1
ATOM 863 N N . ASN A 1 108 ? 15.078 0.174 -12.453 1.00 75.94 108 ASN A N 1
ATOM 864 C CA . ASN A 1 108 ? 15.558 0.877 -13.639 1.00 75.94 108 ASN A CA 1
ATOM 865 C C . ASN A 1 108 ? 15.372 0.082 -14.951 1.00 75.94 108 ASN A C 1
ATOM 867 O O . ASN A 1 108 ? 15.976 -0.974 -15.147 1.00 75.94 108 ASN A O 1
ATOM 871 N N . GLY A 1 109 ? 14.514 0.594 -15.840 1.00 66.25 109 GLY A N 1
ATOM 872 C CA . GLY A 1 109 ? 14.246 0.023 -17.165 1.00 66.25 109 GLY A CA 1
ATOM 873 C C . GLY A 1 109 ? 13.324 -1.204 -17.190 1.00 66.25 109 GLY A C 1
ATOM 874 O O . GLY A 1 109 ? 13.095 -1.765 -18.263 1.00 66.25 109 GLY A O 1
ATOM 875 N N . SER A 1 110 ? 12.789 -1.626 -16.043 1.00 71.00 110 SER A N 1
ATOM 876 C CA . SER A 1 110 ? 11.806 -2.710 -15.920 1.00 71.00 110 SER A CA 1
ATOM 877 C C . SER A 1 110 ? 10.393 -2.144 -15.809 1.00 71.00 110 SER A C 1
ATOM 879 O O . SER A 1 110 ? 10.205 -0.987 -15.474 1.00 71.00 110 SER A O 1
ATOM 881 N N . LYS A 1 111 ? 9.359 -2.944 -16.071 1.00 73.12 111 LYS A N 1
ATOM 882 C CA . LYS A 1 111 ? 7.989 -2.511 -15.759 1.00 73.12 111 LYS A CA 1
ATOM 883 C C . LYS A 1 111 ? 7.789 -2.448 -14.246 1.00 73.12 111 LYS A C 1
ATOM 885 O O . LYS A 1 111 ? 8.349 -3.272 -13.528 1.00 73.12 111 LYS A O 1
ATOM 890 N N . ALA A 1 112 ? 6.949 -1.521 -13.789 1.00 77.19 112 ALA A N 1
ATOM 891 C CA . ALA A 1 112 ? 6.529 -1.479 -12.396 1.00 77.19 112 ALA A CA 1
ATOM 892 C C . ALA A 1 112 ? 5.807 -2.781 -12.014 1.00 77.19 112 ALA A C 1
ATOM 894 O O . ALA A 1 112 ? 4.836 -3.183 -12.663 1.00 77.19 112 ALA A O 1
ATOM 895 N N . THR A 1 113 ? 6.272 -3.409 -10.943 1.00 78.50 113 THR A N 1
ATOM 896 C CA . THR A 1 113 ? 5.636 -4.561 -10.316 1.00 78.50 113 THR A CA 1
ATOM 89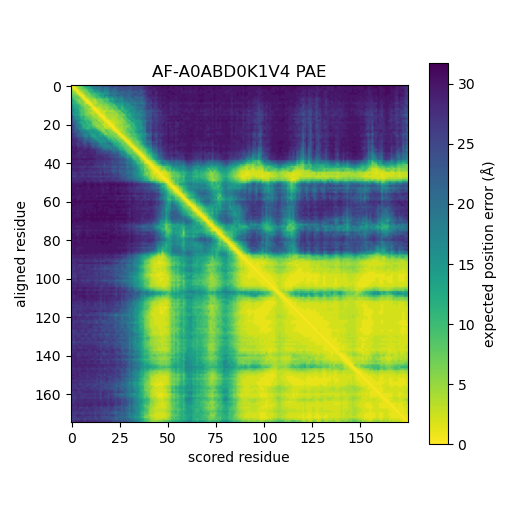7 C C . THR A 1 113 ? 4.707 -4.082 -9.210 1.00 78.50 113 THR A C 1
ATOM 899 O O . THR A 1 113 ? 5.109 -3.264 -8.384 1.00 78.50 113 THR A O 1
ATOM 902 N N . VAL A 1 114 ? 3.482 -4.611 -9.174 1.00 81.12 114 VAL A N 1
ATOM 903 C CA . VAL A 1 114 ? 2.491 -4.293 -8.138 1.00 81.12 114 VAL A CA 1
ATOM 904 C C . VAL A 1 114 ? 2.117 -5.531 -7.340 1.00 81.12 114 VAL A C 1
ATOM 906 O O . VAL A 1 114 ? 1.744 -6.552 -7.926 1.00 81.12 114 VAL A O 1
ATOM 909 N N . TYR A 1 115 ? 2.132 -5.386 -6.017 1.00 81.75 115 TYR A N 1
ATOM 910 C CA . TYR A 1 115 ? 1.600 -6.348 -5.058 1.00 81.75 115 TYR A CA 1
ATOM 911 C C . TYR A 1 115 ? 0.447 -5.723 -4.282 1.00 81.75 115 TYR A C 1
ATOM 913 O O . TYR A 1 115 ? 0.399 -4.512 -4.054 1.00 81.75 115 TYR A O 1
ATOM 921 N N . ARG A 1 116 ? -0.512 -6.552 -3.880 1.00 84.75 116 ARG A N 1
ATOM 922 C CA . ARG A 1 116 ? -1.659 -6.131 -3.081 1.00 84.75 116 ARG A CA 1
ATOM 923 C C . ARG A 1 116 ? -1.934 -7.144 -1.987 1.00 84.75 116 ARG A C 1
ATOM 925 O O . ARG A 1 116 ? -2.024 -8.340 -2.260 1.00 84.75 116 ARG A O 1
ATOM 932 N N . ARG A 1 117 ? -2.120 -6.664 -0.758 1.00 87.62 117 ARG A N 1
ATOM 933 C CA . ARG A 1 117 ? -2.284 -7.512 0.434 1.00 87.62 117 ARG A CA 1
ATOM 934 C C . ARG A 1 117 ? -3.123 -6.834 1.514 1.00 87.62 117 ARG A C 1
ATOM 936 O O . ARG A 1 117 ? -3.301 -5.617 1.503 1.00 87.62 117 ARG A O 1
ATOM 943 N N . CYS A 1 118 ? -3.627 -7.643 2.443 1.00 89.44 118 CYS A N 1
ATOM 944 C CA . CYS A 1 118 ? -4.193 -7.155 3.701 1.00 89.44 118 CYS A CA 1
ATOM 945 C C . CYS A 1 118 ? -3.055 -6.892 4.690 1.00 89.44 118 CYS A C 1
ATOM 947 O O . CYS A 1 118 ? -2.131 -7.701 4.776 1.00 89.44 118 CYS A O 1
ATOM 949 N N . VAL A 1 119 ? -3.125 -5.802 5.446 1.00 92.50 119 VAL A N 1
ATOM 950 C CA . VAL A 1 119 ? -2.095 -5.415 6.422 1.00 92.50 119 VAL A CA 1
ATOM 951 C C . VAL A 1 119 ? -2.719 -4.890 7.711 1.00 92.50 119 VAL A C 1
ATOM 953 O O . VAL A 1 119 ? -3.896 -4.524 7.748 1.00 92.50 119 VAL A O 1
ATOM 956 N N . ASN A 1 120 ? -1.934 -4.879 8.785 1.00 93.56 120 ASN A N 1
ATOM 957 C CA . ASN A 1 120 ? -2.337 -4.314 10.070 1.00 93.56 120 ASN A CA 1
ATOM 958 C C . ASN A 1 120 ? -1.953 -2.825 10.179 1.00 93.56 120 ASN A C 1
ATOM 960 O O . ASN A 1 120 ? -1.284 -2.269 9.303 1.00 93.56 120 ASN A O 1
ATOM 964 N N . GLU A 1 121 ? -2.397 -2.177 11.258 1.00 94.81 121 GLU A N 1
ATOM 965 C CA . GLU A 1 121 ? -2.121 -0.756 11.499 1.00 94.81 121 GLU A CA 1
ATOM 966 C C . GLU A 1 121 ? -0.618 -0.469 11.620 1.00 94.81 121 GLU A C 1
ATOM 968 O O . GLU A 1 121 ? -0.129 0.510 11.055 1.00 94.81 121 GLU A O 1
ATOM 973 N N . ASP A 1 122 ? 0.128 -1.341 12.305 1.00 95.94 122 ASP A N 1
ATOM 974 C CA . ASP A 1 122 ? 1.571 -1.181 12.501 1.00 95.94 122 ASP A CA 1
ATOM 975 C C . ASP A 1 122 ? 2.313 -1.108 11.163 1.00 95.94 122 ASP A C 1
ATOM 977 O O . ASP A 1 122 ? 3.152 -0.227 10.971 1.00 95.94 122 ASP A O 1
ATOM 981 N N . THR A 1 123 ? 1.958 -1.971 10.208 1.00 95.38 123 THR A N 1
ATOM 982 C CA . THR A 1 123 ? 2.480 -1.954 8.837 1.00 95.38 123 THR A CA 1
ATOM 983 C C . THR A 1 123 ? 2.080 -0.678 8.090 1.00 95.38 123 THR A C 1
ATOM 985 O O . THR A 1 123 ? 2.916 -0.056 7.436 1.00 95.38 123 THR A O 1
ATOM 988 N N . CYS A 1 124 ? 0.828 -0.222 8.202 1.00 96.50 124 CYS A N 1
ATOM 989 C CA . CYS A 1 124 ? 0.397 1.040 7.583 1.00 96.50 124 CYS A CA 1
ATOM 990 C C . CYS A 1 124 ? 1.141 2.254 8.143 1.00 96.50 124 CYS A C 1
ATOM 992 O O . CYS A 1 124 ? 1.489 3.183 7.410 1.00 96.50 124 CYS A O 1
ATOM 994 N N . ARG A 1 125 ? 1.427 2.245 9.443 1.00 96.81 125 ARG A N 1
ATOM 995 C CA . ARG A 1 125 ? 2.226 3.275 10.095 1.00 96.81 125 ARG A CA 1
ATOM 996 C C . ARG A 1 125 ? 3.680 3.218 9.625 1.00 96.81 125 ARG A C 1
ATOM 998 O O . ARG A 1 125 ? 4.239 4.256 9.278 1.00 96.81 125 ARG A O 1
ATOM 1005 N N . SER A 1 126 ? 4.296 2.041 9.609 1.00 97.12 126 SER A N 1
ATOM 1006 C CA . SER A 1 126 ? 5.731 1.895 9.354 1.00 97.12 126 SER A CA 1
ATOM 1007 C C . SER A 1 126 ? 6.114 2.031 7.881 1.00 97.12 126 SER A C 1
ATOM 1009 O O . SER A 1 126 ? 7.087 2.719 7.585 1.00 97.12 126 SER A O 1
ATOM 1011 N N . GLU A 1 127 ? 5.375 1.420 6.957 1.00 96.50 127 GLU A N 1
ATOM 1012 C CA . GLU A 1 127 ? 5.737 1.347 5.533 1.00 96.50 127 GLU A CA 1
ATOM 1013 C C . GLU A 1 127 ? 5.074 2.459 4.712 1.00 96.50 127 GLU A C 1
ATOM 1015 O O . GLU A 1 127 ? 5.713 3.113 3.884 1.00 96.50 127 GLU A O 1
ATOM 1020 N N . TRP A 1 128 ? 3.798 2.749 4.972 1.00 96.62 128 TRP A N 1
ATOM 1021 C CA . TRP A 1 128 ? 3.119 3.846 4.286 1.00 96.62 128 TRP A CA 1
ATOM 1022 C C . TRP A 1 128 ? 3.424 5.188 4.949 1.00 96.62 128 TRP A C 1
ATOM 1024 O O . TRP A 1 128 ? 4.097 6.026 4.349 1.00 96.62 128 TRP A O 1
ATOM 1034 N N . TYR A 1 129 ? 2.965 5.409 6.183 1.00 96.81 129 TYR A N 1
ATOM 1035 C CA . TYR A 1 129 ? 3.008 6.740 6.791 1.00 96.81 129 TYR A CA 1
ATOM 1036 C C . TYR A 1 129 ? 4.443 7.249 6.983 1.00 96.81 129 TYR A C 1
ATOM 1038 O O . TYR A 1 129 ? 4.750 8.363 6.562 1.00 96.81 129 TYR A O 1
ATOM 1046 N N . LEU A 1 130 ? 5.338 6.435 7.552 1.00 96.75 130 LEU A N 1
ATOM 1047 C CA . LEU A 1 130 ? 6.711 6.860 7.842 1.00 96.75 130 LEU A CA 1
ATOM 1048 C C . LEU A 1 130 ? 7.652 6.838 6.627 1.00 96.75 130 LEU A C 1
ATOM 1050 O O . LEU A 1 130 ? 8.560 7.665 6.577 1.00 96.75 130 LEU A O 1
ATOM 1054 N N . GLN A 1 131 ? 7.469 5.927 5.663 1.00 95.56 131 GLN A N 1
ATOM 1055 C CA . GLN A 1 131 ? 8.433 5.754 4.560 1.00 95.56 131 GLN A CA 1
ATOM 1056 C C . GLN A 1 131 ? 7.951 6.275 3.202 1.00 95.56 131 GLN A C 1
ATOM 1058 O O . GLN A 1 131 ? 8.781 6.664 2.378 1.00 95.56 131 GLN A O 1
ATOM 1063 N N . THR A 1 132 ? 6.642 6.273 2.943 1.00 96.19 132 THR A N 1
ATOM 1064 C CA . THR A 1 132 ? 6.098 6.505 1.594 1.00 96.19 132 THR A CA 1
ATOM 1065 C C . THR A 1 132 ? 5.253 7.773 1.490 1.00 96.19 132 THR A C 1
ATOM 1067 O O . THR A 1 132 ? 5.322 8.459 0.476 1.00 96.19 132 THR A O 1
ATOM 1070 N N . SER A 1 133 ? 4.475 8.119 2.518 1.00 96.19 133 SER A N 1
ATOM 1071 C CA . SER A 1 133 ? 3.409 9.131 2.431 1.00 96.19 133 SER A CA 1
ATOM 1072 C C . SER A 1 133 ? 3.885 10.529 2.014 1.00 96.19 133 SER A C 1
ATOM 1074 O O . SER A 1 133 ? 3.136 11.285 1.398 1.00 96.19 133 SER A O 1
ATOM 1076 N N . SER A 1 134 ? 5.142 10.864 2.315 1.00 95.06 134 SER A N 1
ATOM 1077 C CA . SER A 1 134 ? 5.771 12.144 1.982 1.00 95.06 134 SER A CA 1
ATOM 1078 C C . SER A 1 134 ? 6.409 12.186 0.589 1.00 95.06 134 SER A C 1
ATOM 1080 O O . SER A 1 134 ? 6.818 13.262 0.156 1.00 95.06 134 SER A O 1
ATOM 1082 N N . LYS A 1 135 ? 6.492 11.051 -0.118 1.00 94.81 135 LYS A N 1
ATOM 1083 C CA . LYS A 1 135 ? 7.069 10.952 -1.465 1.00 94.81 135 LYS A CA 1
ATOM 1084 C C . LYS A 1 135 ? 6.013 11.327 -2.515 1.00 94.81 135 LYS A C 1
ATOM 1086 O O . LYS A 1 135 ? 5.047 10.573 -2.706 1.00 94.81 135 LYS A O 1
ATOM 1091 N N . PRO A 1 136 ? 6.136 12.473 -3.211 1.00 93.81 136 PRO A N 1
ATOM 1092 C CA . PRO A 1 136 ? 5.171 12.859 -4.238 1.00 93.81 136 PRO A CA 1
ATOM 1093 C C . PRO A 1 136 ? 5.132 11.864 -5.404 1.00 93.81 136 PRO A C 1
ATOM 1095 O O . PRO A 1 136 ? 4.058 11.644 -5.961 1.00 93.81 136 PRO A O 1
ATOM 1098 N N . GLU A 1 137 ? 6.246 11.197 -5.709 1.00 92.88 137 GLU A N 1
ATOM 1099 C CA . GLU A 1 137 ? 6.377 10.174 -6.758 1.00 92.88 137 GLU A CA 1
ATOM 1100 C C . GLU A 1 137 ? 5.528 8.927 -6.473 1.00 92.88 137 GLU A C 1
ATOM 1102 O O . GLU A 1 137 ? 5.211 8.170 -7.383 1.00 92.88 137 GLU A O 1
ATOM 1107 N N . CYS A 1 138 ? 5.120 8.723 -5.218 1.00 93.06 138 CYS A N 1
ATOM 1108 C CA . CYS A 1 138 ? 4.224 7.642 -4.823 1.00 93.06 138 CYS A CA 1
ATOM 1109 C C . CYS A 1 138 ? 2.757 8.073 -4.757 1.00 93.06 138 CYS A C 1
ATOM 1111 O O . CYS A 1 138 ? 1.884 7.220 -4.686 1.00 93.06 138 CYS A O 1
ATOM 1113 N N . THR A 1 139 ? 2.462 9.376 -4.759 1.00 91.62 139 THR A N 1
ATOM 1114 C CA . THR A 1 139 ? 1.112 9.897 -4.503 1.00 91.62 139 THR A CA 1
ATOM 1115 C C . THR A 1 139 ? 0.613 10.755 -5.658 1.00 91.62 139 THR A C 1
ATOM 1117 O O . THR A 1 139 ? -0.105 10.281 -6.533 1.00 91.62 139 THR A O 1
ATOM 1120 N N . THR A 1 140 ? 0.990 12.029 -5.680 1.00 89.56 140 THR A N 1
ATOM 1121 C CA . THR A 1 140 ? 0.461 13.029 -6.618 1.00 89.56 140 THR A CA 1
ATOM 1122 C C . THR A 1 140 ? 1.148 13.015 -7.982 1.00 89.56 140 THR A C 1
ATOM 1124 O O . THR A 1 140 ? 0.578 13.515 -8.948 1.00 89.56 140 THR A O 1
ATOM 1127 N N . GLN A 1 141 ? 2.349 12.443 -8.071 1.00 87.81 141 GLN A N 1
ATOM 1128 C CA . GLN A 1 141 ? 3.194 12.410 -9.268 1.00 87.81 141 GLN A CA 1
ATOM 1129 C C . GLN A 1 141 ? 3.540 10.978 -9.688 1.00 87.81 141 GLN A C 1
ATOM 1131 O O . GLN A 1 141 ? 4.568 10.751 -10.322 1.00 87.81 141 GLN A O 1
ATOM 1136 N N . PHE A 1 142 ? 2.704 10.005 -9.319 1.00 87.50 142 PHE A N 1
ATOM 1137 C CA . PHE A 1 142 ? 2.942 8.617 -9.688 1.00 87.50 142 PHE A CA 1
ATOM 1138 C C . PHE A 1 142 ? 2.910 8.429 -11.210 1.00 87.50 142 PHE A C 1
ATOM 1140 O O . PHE A 1 142 ? 1.891 8.683 -11.857 1.00 87.50 142 PHE A O 1
ATOM 1147 N N . ASP A 1 143 ? 4.022 7.939 -11.759 1.00 85.69 143 ASP A N 1
ATOM 1148 C CA . ASP A 1 143 ? 4.158 7.532 -13.155 1.00 85.69 143 ASP A CA 1
ATOM 1149 C C . ASP A 1 143 ? 4.570 6.051 -13.220 1.00 85.69 143 ASP A C 1
ATOM 1151 O O . ASP A 1 143 ? 5.677 5.699 -12.798 1.00 85.69 143 ASP A O 1
ATOM 1155 N N . PRO A 1 144 ? 3.724 5.158 -13.771 1.00 76.31 144 PRO A N 1
ATOM 1156 C CA . PRO A 1 144 ? 4.062 3.743 -13.902 1.00 76.31 144 PRO A CA 1
ATOM 1157 C C . PRO A 1 144 ? 5.230 3.472 -14.869 1.00 76.31 144 PRO A C 1
ATOM 1159 O O . PRO A 1 144 ? 5.738 2.351 -14.889 1.00 76.31 144 PRO A O 1
ATOM 1162 N N . ASN A 1 145 ? 5.665 4.462 -15.658 1.00 80.31 145 ASN A N 1
ATOM 1163 C CA . ASN A 1 145 ? 6.735 4.345 -16.655 1.00 80.31 145 ASN A CA 1
ATOM 1164 C C . ASN A 1 145 ? 8.012 5.118 -16.277 1.00 80.31 145 ASN A C 1
ATOM 1166 O O . ASN A 1 145 ? 8.836 5.405 -17.148 1.00 80.31 145 ASN A O 1
ATOM 1170 N N . ILE A 1 146 ? 8.173 5.488 -15.004 1.00 82.06 146 ILE A N 1
ATOM 1171 C CA . ILE A 1 146 ? 9.343 6.235 -14.533 1.00 82.06 146 ILE A CA 1
ATOM 1172 C C . ILE A 1 146 ? 10.655 5.473 -14.791 1.00 82.06 146 ILE A C 1
ATOM 1174 O O . ILE A 1 146 ? 10.768 4.302 -14.485 1.00 82.06 146 ILE A O 1
ATOM 1178 N N . ASN A 1 147 ? 11.696 6.124 -15.316 1.00 78.25 147 ASN A N 1
ATOM 1179 C CA . ASN A 1 147 ? 12.986 5.465 -15.598 1.00 78.25 147 ASN A CA 1
ATOM 1180 C C . ASN A 1 147 ? 13.955 5.511 -14.403 1.00 78.25 147 ASN A C 1
ATOM 1182 O O . ASN A 1 147 ? 15.143 5.793 -14.562 1.00 78.25 147 ASN A O 1
ATOM 1186 N N . SER A 1 148 ? 13.448 5.293 -13.194 1.00 84.56 148 SER A N 1
ATOM 1187 C CA . SER A 1 148 ? 14.252 5.274 -11.974 1.00 84.56 148 SER A CA 1
ATOM 1188 C C . SER A 1 148 ? 13.736 4.228 -11.004 1.00 84.56 148 SER A C 1
ATOM 1190 O O . SER A 1 148 ? 12.592 3.786 -11.099 1.00 84.56 148 SER A O 1
ATOM 1192 N N . ASP A 1 149 ? 14.580 3.862 -10.047 1.00 87.62 149 ASP A N 1
ATOM 1193 C CA . ASP A 1 149 ? 14.152 2.998 -8.960 1.00 87.62 149 ASP A CA 1
ATOM 1194 C C . ASP A 1 149 ? 13.104 3.731 -8.113 1.00 87.62 149 ASP A C 1
ATOM 1196 O O . ASP A 1 149 ? 13.297 4.888 -7.726 1.00 87.62 149 ASP A O 1
ATOM 1200 N N . LEU A 1 150 ? 11.977 3.069 -7.865 1.00 89.75 150 LEU A N 1
ATOM 1201 C CA . LEU A 1 150 ? 10.873 3.607 -7.080 1.00 89.75 150 LEU A CA 1
ATOM 1202 C C . LEU A 1 150 ? 10.275 2.492 -6.230 1.00 89.75 150 LEU A C 1
ATOM 1204 O O . LEU A 1 150 ? 9.974 1.411 -6.729 1.00 89.75 150 LEU A O 1
ATOM 1208 N N . GLU A 1 151 ? 10.078 2.782 -4.952 1.00 92.00 151 GLU A N 1
ATOM 1209 C CA . GLU A 1 151 ? 9.451 1.879 -3.995 1.00 92.00 151 GLU A CA 1
ATOM 1210 C C . GLU A 1 151 ? 8.392 2.653 -3.214 1.00 92.00 151 GLU A C 1
ATOM 1212 O O . GLU A 1 151 ? 8.696 3.654 -2.548 1.00 92.00 151 GLU A O 1
ATOM 1217 N N . CYS A 1 152 ? 7.146 2.199 -3.345 1.00 93.94 152 CYS A N 1
ATOM 1218 C CA . CYS A 1 152 ? 5.978 2.815 -2.737 1.00 93.94 152 CYS A CA 1
ATOM 1219 C C . CYS A 1 152 ? 5.127 1.766 -2.026 1.00 93.94 152 CYS A C 1
ATOM 1221 O O . CYS A 1 152 ? 4.714 0.792 -2.647 1.00 93.94 152 CYS A O 1
ATOM 1223 N N . HIS A 1 153 ? 4.774 2.025 -0.770 1.00 95.50 153 HIS A N 1
ATOM 1224 C CA . HIS A 1 153 ? 3.795 1.244 -0.013 1.00 95.50 153 HIS A CA 1
ATOM 1225 C C . HIS A 1 153 ? 2.584 2.115 0.278 1.00 95.50 153 HIS A C 1
ATOM 1227 O O . HIS A 1 153 ? 2.698 3.035 1.075 1.00 95.50 153 HIS A O 1
ATOM 1233 N N . LEU A 1 154 ? 1.437 1.873 -0.351 1.00 95.81 154 LEU A N 1
ATOM 1234 C CA . LEU A 1 154 ? 0.237 2.695 -0.187 1.00 95.81 154 LEU A CA 1
ATOM 1235 C C . LEU A 1 154 ? -0.827 1.977 0.633 1.00 95.81 154 LEU A C 1
ATOM 1237 O O . LEU A 1 154 ? -1.499 1.078 0.124 1.00 95.81 154 LEU A O 1
ATOM 1241 N N .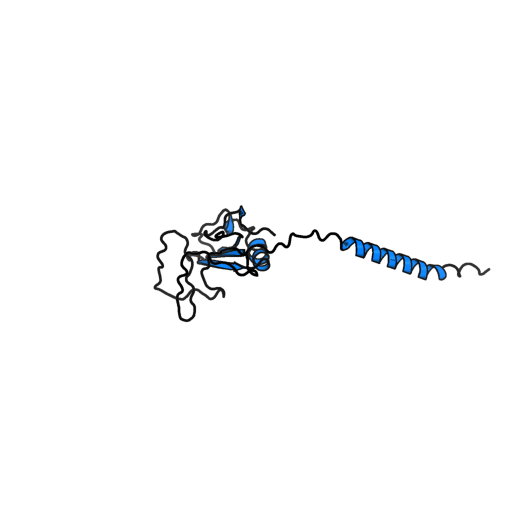 CYS A 1 155 ? -1.007 2.407 1.883 1.00 96.81 155 CYS A N 1
ATOM 1242 C CA . CYS A 1 155 ? -2.034 1.854 2.757 1.00 96.81 155 CYS A CA 1
ATOM 1243 C C . CYS A 1 155 ? -3.338 2.651 2.664 1.00 96.81 155 CYS A C 1
ATOM 1245 O O . CYS A 1 155 ? -3.346 3.879 2.783 1.00 96.81 155 CYS A O 1
ATOM 1247 N N . CYS A 1 156 ? -4.450 1.940 2.499 1.00 96.12 156 CYS A N 1
ATOM 1248 C CA . CYS A 1 156 ? -5.791 2.497 2.496 1.00 96.12 156 CYS A CA 1
ATOM 1249 C C . CYS A 1 156 ? -6.782 1.640 3.294 1.00 96.12 156 CYS A C 1
ATOM 1251 O O . CYS A 1 156 ? -6.519 0.487 3.639 1.00 96.12 156 CYS A O 1
ATOM 1253 N N . TYR A 1 157 ? -7.945 2.217 3.577 1.00 94.81 157 TYR A N 1
ATOM 1254 C CA . TYR A 1 157 ? -9.050 1.568 4.269 1.00 94.81 157 TYR A CA 1
ATOM 1255 C C . TYR A 1 157 ? -10.357 1.691 3.477 1.00 94.81 157 TYR A C 1
ATOM 1257 O O . TYR A 1 157 ? -10.616 2.703 2.820 1.00 94.81 157 TYR A O 1
ATOM 1265 N N . GLY A 1 158 ? -11.204 0.669 3.581 1.00 91.50 158 GLY A N 1
ATOM 1266 C CA . GLY A 1 158 ? -12.499 0.584 2.917 1.00 91.50 158 GLY A CA 1
ATOM 1267 C C . GLY A 1 158 ? -12.524 -0.436 1.780 1.00 91.50 158 GLY A C 1
ATOM 1268 O O . GLY A 1 158 ? -11.501 -0.802 1.198 1.00 91.50 158 GLY A O 1
ATOM 1269 N N . ASP A 1 159 ? -13.729 -0.902 1.458 1.00 90.88 159 ASP A N 1
ATOM 1270 C CA . ASP A 1 159 ? -13.942 -1.934 0.443 1.00 90.88 159 ASP A CA 1
ATOM 1271 C C . ASP A 1 159 ? -13.443 -1.469 -0.937 1.00 90.88 159 ASP A C 1
ATOM 1273 O O . ASP A 1 159 ? -13.893 -0.460 -1.478 1.00 90.88 159 ASP A O 1
ATOM 1277 N N . GLY A 1 160 ? -12.508 -2.226 -1.513 1.00 85.25 160 GLY A N 1
ATOM 1278 C CA . GLY A 1 160 ? -11.937 -1.992 -2.836 1.00 85.25 160 GLY A CA 1
ATOM 1279 C C . GLY A 1 160 ? -11.015 -0.774 -2.933 1.00 85.25 160 GLY A C 1
ATOM 1280 O O . GLY A 1 160 ? -10.726 -0.336 -4.048 1.00 85.25 160 GLY A O 1
ATOM 1281 N N . CYS A 1 161 ? -10.536 -0.214 -1.816 1.00 92.88 161 CYS A N 1
ATOM 1282 C CA . CYS A 1 161 ? -9.733 1.015 -1.849 1.00 92.88 161 CYS A CA 1
ATOM 1283 C C . CYS A 1 161 ? -8.429 0.868 -2.658 1.00 92.88 161 CYS A C 1
ATOM 1285 O O . CYS A 1 161 ? -7.966 1.832 -3.266 1.00 92.88 161 CYS A O 1
ATOM 1287 N N . ASN A 1 162 ? -7.881 -0.348 -2.748 1.00 90.56 162 ASN A N 1
ATOM 1288 C CA . ASN A 1 162 ? -6.643 -0.661 -3.463 1.00 90.56 162 ASN A CA 1
ATOM 1289 C C . ASN A 1 162 ? -6.850 -1.143 -4.914 1.00 90.56 162 ASN A C 1
ATOM 1291 O O . ASN A 1 162 ? -6.020 -1.881 -5.440 1.00 90.56 162 ASN A O 1
ATOM 1295 N N . THR A 1 163 ? -7.945 -0.751 -5.577 1.00 85.19 163 THR A N 1
ATOM 1296 C CA . THR A 1 163 ? -8.200 -1.140 -6.983 1.00 85.19 163 THR A CA 1
ATOM 1297 C C . THR A 1 163 ? -7.181 -0.515 -7.952 1.00 85.19 163 THR A C 1
ATOM 1299 O O . THR A 1 163 ? -6.755 -1.154 -8.908 1.00 85.19 163 THR A O 1
ATOM 1302 N N . GLY A 1 164 ? -6.774 0.738 -7.718 1.00 83.56 164 GLY A N 1
ATOM 1303 C CA . GLY A 1 164 ? -5.792 1.452 -8.547 1.00 83.56 164 GLY A CA 1
ATOM 1304 C C . GLY A 1 164 ? -4.336 1.185 -8.144 1.00 83.56 164 GLY A C 1
ATOM 1305 O O . GLY A 1 164 ? -4.073 0.361 -7.272 1.00 83.56 164 GLY A O 1
ATOM 1306 N N . TYR A 1 165 ? -3.392 1.892 -8.780 1.00 86.00 165 TYR A N 1
ATOM 1307 C CA . TYR A 1 165 ? -2.011 2.016 -8.279 1.00 86.00 165 TYR A CA 1
ATOM 1308 C C . TYR A 1 165 ? -1.971 2.902 -7.032 1.00 86.00 165 TYR A C 1
ATOM 1310 O O . TYR A 1 165 ? -1.429 2.518 -6.004 1.00 86.00 165 TYR A O 1
ATOM 1318 N N . VAL A 1 166 ? -2.597 4.077 -7.127 1.00 91.56 166 VAL A N 1
ATOM 1319 C CA . VAL A 1 166 ? -2.721 5.027 -6.022 1.00 91.56 166 VAL A CA 1
ATOM 1320 C C . VAL A 1 166 ? -4.165 4.993 -5.514 1.00 91.56 166 VAL A C 1
ATOM 1322 O O . VAL A 1 166 ? -5.079 5.284 -6.294 1.00 91.56 166 VAL A O 1
ATOM 1325 N N . PRO A 1 167 ? -4.407 4.616 -4.245 1.00 92.50 167 PRO A N 1
ATOM 1326 C CA . PRO A 1 167 ? -5.737 4.671 -3.650 1.00 92.50 167 PRO A CA 1
ATOM 1327 C C . PRO A 1 167 ? -6.307 6.099 -3.625 1.00 92.50 167 PRO A C 1
ATOM 1329 O O . PRO A 1 167 ? -5.546 7.070 -3.579 1.00 92.50 167 PRO A O 1
ATOM 1332 N N . PRO A 1 168 ? -7.642 6.267 -3.600 1.00 93.06 168 PRO A N 1
ATOM 1333 C CA . PRO A 1 168 ? -8.253 7.580 -3.425 1.00 93.06 168 PRO A CA 1
ATOM 1334 C C . PRO A 1 168 ? -7.751 8.266 -2.149 1.00 93.06 168 PRO A C 1
ATOM 1336 O O . PRO A 1 168 ? -7.697 7.634 -1.093 1.00 93.06 168 PRO A O 1
ATOM 1339 N N . ALA A 1 169 ? -7.442 9.564 -2.220 1.00 93.00 169 ALA A N 1
ATOM 1340 C CA . ALA A 1 169 ? -6.817 10.300 -1.116 1.00 93.00 169 ALA A CA 1
ATOM 1341 C C . ALA A 1 169 ? -7.599 10.199 0.207 1.00 93.00 169 ALA A C 1
ATOM 1343 O O . ALA A 1 169 ? -7.006 10.052 1.268 1.00 93.00 169 ALA A O 1
ATOM 1344 N N . GLN A 1 170 ? -8.932 10.196 0.138 1.00 93.88 170 GLN A N 1
ATOM 1345 C CA . GLN A 1 170 ? -9.820 10.059 1.296 1.00 93.88 170 GLN A CA 1
ATOM 1346 C C . GLN A 1 170 ? -9.826 8.664 1.942 1.00 93.88 170 GLN A C 1
ATOM 1348 O O . GLN A 1 170 ? -10.418 8.489 3.001 1.00 93.88 170 GLN A O 1
ATOM 1353 N N . THR A 1 171 ? -9.235 7.666 1.285 1.00 94.50 171 THR A N 1
ATOM 1354 C CA . THR A 1 171 ? -9.122 6.294 1.801 1.00 94.50 171 THR A CA 1
ATOM 1355 C C . THR A 1 171 ? -7.740 5.994 2.360 1.00 94.50 171 THR A C 1
ATOM 1357 O O . THR A 1 171 ? -7.573 4.953 2.986 1.00 94.50 171 THR A O 1
ATOM 1360 N N . LEU A 1 172 ? -6.751 6.865 2.129 1.00 95.69 172 LEU A N 1
ATOM 1361 C CA . LEU A 1 172 ? -5.384 6.653 2.595 1.00 95.69 172 LEU A CA 1
ATOM 1362 C C . LEU A 1 172 ? -5.335 6.661 4.121 1.00 95.69 172 LEU A C 1
ATOM 1364 O O . LEU A 1 172 ? -5.980 7.480 4.773 1.00 95.69 172 LEU A O 1
ATOM 1368 N N . TYR A 1 173 ? -4.548 5.746 4.680 1.00 95.56 173 TYR A N 1
ATOM 1369 C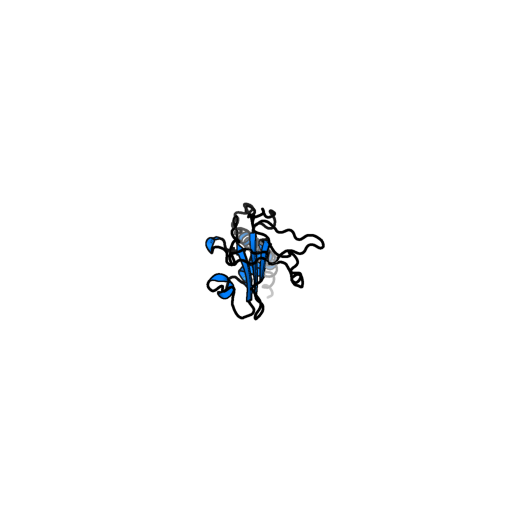 CA . TYR A 1 173 ? -4.351 5.670 6.119 1.00 95.56 173 TYR A CA 1
ATOM 1370 C C . TYR A 1 173 ? -3.709 6.954 6.652 1.00 95.56 173 TYR A C 1
ATOM 1372 O O . TYR A 1 173 ? -2.673 7.405 6.148 1.00 95.56 173 TYR A O 1
ATOM 1380 N N . THR A 1 174 ? -4.305 7.488 7.715 1.00 91.88 174 THR A N 1
ATOM 1381 C CA . THR A 1 174 ? -3.789 8.594 8.521 1.00 91.88 174 THR A CA 1
ATOM 1382 C C . THR A 1 174 ? -3.854 8.183 9.996 1.00 91.88 174 THR A C 1
ATOM 1384 O O . THR A 1 174 ? -4.945 7.802 10.430 1.00 91.88 174 THR A O 1
ATOM 1387 N N . PRO A 1 175 ? -2.728 8.210 10.733 1.00 87.06 175 PRO A N 1
ATOM 1388 C CA . PRO A 1 175 ? -2.665 7.800 12.137 1.00 87.06 175 PRO A CA 1
ATOM 1389 C C . PRO A 1 175 ? -3.370 8.761 13.099 1.00 87.06 175 PRO A C 1
ATOM 1391 O O . PRO A 1 175 ? -3.641 9.920 12.709 1.00 87.06 175 PRO A O 1
#

Solvent-accessible surface area (backbone atoms only — not comparable to full-atom values): 10588 Å² total; per-residue (Å²): 142,87,88,87,78,82,72,63,76,76,48,54,68,55,56,53,53,53,53,53,52,55,54,53,56,55,58,62,65,69,67,75,74,72,72,79,69,80,78,64,79,66,73,47,13,22,26,42,66,31,33,58,93,79,74,64,73,76,83,83,80,91,83,77,84,77,82,66,95,69,94,70,64,59,44,80,36,80,54,101,85,50,76,68,78,68,66,102,56,59,42,76,32,54,76,80,17,25,28,24,32,28,38,39,43,27,48,68,85,49,74,50,42,33,33,25,38,65,33,34,68,69,53,37,47,57,45,12,53,71,69,18,68,85,41,50,61,56,59,88,56,56,57,80,82,55,82,43,72,43,77,31,37,47,31,24,44,47,72,47,33,45,74,55,85,61,52,57,78,93,29,44,68,75,136

Organism: NCBI:txid370345

Foldseek 3Di:
DDPDPPPPVVCVVVVVVVVVVVVVVVVVVVPPPPPPPPPPQAQAAQWFFAEDPVPPDADDDDDDPPPPPDDADEGFYDDPPDGPPPDRGGHTDDSQQRKKKWKWWDAAPDFIYIGIDGGHPVCLCPQAVPPAVPDCCQEVVPDRPDRHTDIHIWIFHHYHQPVHSHGDPVGTDDD

Mean predicted aligned error: 15.61 Å